Protein AF-A0A382ACB8-F1 (afdb_monomer)

pLDDT: mean 84.55, std 8.32, range [51.97, 93.75]

Structure (mmCIF, N/CA/C/O backbone):
dat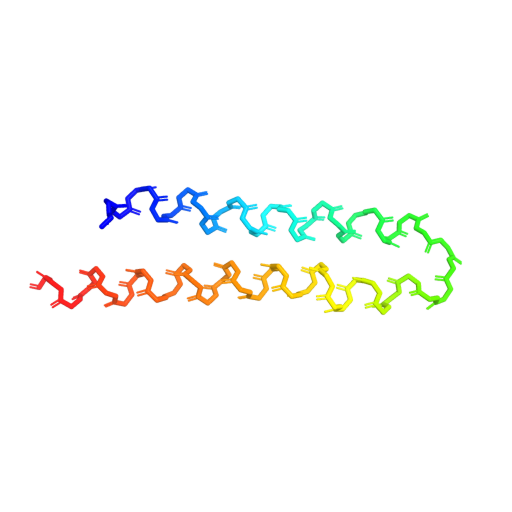a_AF-A0A382ACB8-F1
#
_entry.id   AF-A0A382ACB8-F1
#
loop_
_atom_site.group_PDB
_atom_site.id
_atom_site.type_symbol
_atom_site.label_atom_id
_atom_site.label_alt_id
_atom_site.label_comp_id
_atom_site.label_asym_id
_atom_site.label_entity_id
_atom_site.label_seq_id
_atom_site.pdbx_PDB_ins_code
_atom_site.Cartn_x
_atom_site.Cartn_y
_atom_site.Cartn_z
_atom_site.occupancy
_atom_site.B_iso_or_equiv
_atom_site.auth_seq_id
_atom_site.auth_comp_id
_atom_site.auth_asym_id
_atom_site.auth_atom_id
_atom_site.pdbx_PDB_model_num
ATOM 1 N N . MET A 1 1 ? -8.196 -2.254 17.763 1.00 59.22 1 MET A N 1
ATOM 2 C CA . MET A 1 1 ? -6.955 -1.620 17.252 1.00 59.22 1 MET A CA 1
ATOM 3 C C . MET A 1 1 ? -7.270 -0.140 17.093 1.00 59.22 1 MET A C 1
ATOM 5 O O . MET A 1 1 ? -8.335 0.127 16.565 1.00 59.22 1 MET A O 1
ATOM 9 N N . SER A 1 2 ? -6.461 0.800 17.604 1.00 78.00 2 SER A N 1
ATOM 10 C CA . SER A 1 2 ? -6.817 2.233 17.504 1.00 78.00 2 SER A CA 1
ATOM 11 C C . SER A 1 2 ? -6.965 2.649 16.035 1.00 78.00 2 S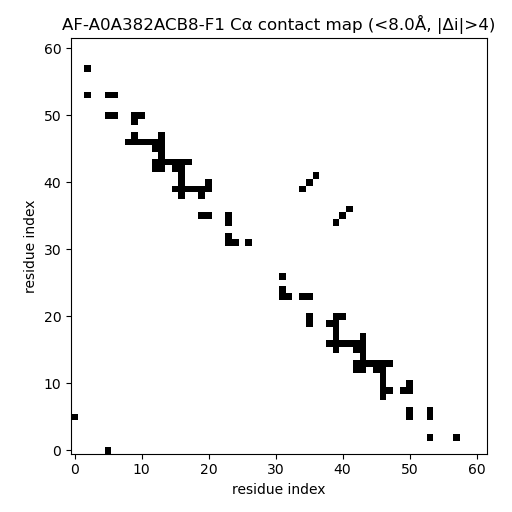ER A C 1
ATOM 13 O O . SER A 1 2 ? -6.137 2.231 15.216 1.00 78.00 2 SER A O 1
ATOM 15 N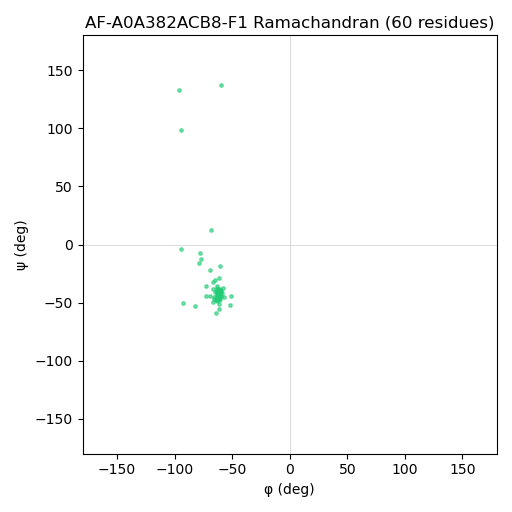 N . PHE A 1 3 ? -7.991 3.439 15.708 1.00 80.50 3 PHE A N 1
ATOM 16 C CA . PHE A 1 3 ? -8.307 3.882 1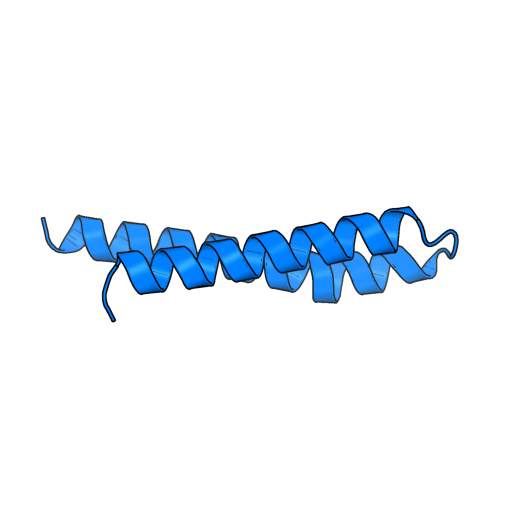4.344 1.00 80.50 3 PHE A CA 1
ATOM 17 C C . PHE A 1 3 ? -7.080 4.492 13.647 1.00 80.50 3 PHE A C 1
ATOM 19 O O . PHE A 1 3 ? -6.720 4.082 12.547 1.00 80.50 3 PHE A O 1
ATOM 26 N N . GLU A 1 4 ? -6.327 5.344 14.349 1.00 85.38 4 GLU A N 1
ATOM 27 C CA . GLU A 1 4 ? -5.075 5.944 13.860 1.00 85.38 4 GLU A CA 1
ATOM 28 C C . GLU A 1 4 ? -4.014 4.905 13.463 1.00 85.38 4 GLU A C 1
ATOM 30 O O . GLU A 1 4 ? -3.284 5.070 12.482 1.00 85.38 4 GLU A O 1
ATOM 35 N N . ARG A 1 5 ? -3.920 3.802 14.217 1.00 86.25 5 ARG A N 1
ATOM 36 C CA . ARG A 1 5 ? -2.975 2.715 13.927 1.00 86.25 5 ARG A CA 1
ATOM 37 C C . ARG A 1 5 ? -3.423 1.924 12.700 1.00 86.25 5 ARG A C 1
ATOM 39 O O . ARG A 1 5 ? -2.572 1.510 11.918 1.00 86.25 5 ARG A O 1
ATOM 46 N N . GLY A 1 6 ? -4.732 1.749 12.521 1.00 86.88 6 GLY A N 1
ATOM 47 C CA . GLY A 1 6 ? -5.317 1.144 11.327 1.00 86.88 6 GLY A CA 1
ATOM 48 C C . GLY A 1 6 ? -5.059 1.977 10.070 1.00 86.88 6 GLY A C 1
ATOM 49 O O . GLY A 1 6 ? -4.554 1.444 9.083 1.00 86.88 6 GLY A O 1
ATOM 50 N N . VAL A 1 7 ? -5.301 3.289 10.141 1.00 89.75 7 VAL A N 1
ATOM 51 C CA . VAL A 1 7 ? -5.067 4.233 9.034 1.00 89.75 7 VAL A CA 1
ATOM 52 C C . VAL A 1 7 ? -3.583 4.309 8.653 1.00 89.75 7 VAL A C 1
ATOM 54 O O . VAL A 1 7 ? -3.239 4.359 7.473 1.00 89.75 7 VAL A O 1
ATOM 57 N N . ARG A 1 8 ? -2.667 4.249 9.628 1.00 91.19 8 ARG A N 1
ATOM 58 C CA . ARG A 1 8 ? -1.223 4.161 9.340 1.00 91.19 8 ARG A CA 1
ATOM 59 C C . ARG A 1 8 ? -0.852 2.898 8.562 1.00 91.19 8 ARG A C 1
ATOM 61 O O . ARG A 1 8 ? -0.023 2.967 7.659 1.00 91.19 8 ARG A O 1
ATOM 68 N N . ILE A 1 9 ? -1.457 1.759 8.898 1.00 90.12 9 ILE A N 1
ATOM 69 C CA . ILE A 1 9 ? -1.208 0.490 8.203 1.00 90.12 9 ILE A CA 1
ATOM 70 C C . ILE A 1 9 ? -1.790 0.534 6.788 1.00 90.12 9 ILE A C 1
ATOM 72 O O . ILE A 1 9 ? -1.092 0.163 5.847 1.00 90.12 9 ILE A O 1
ATOM 76 N N . SER A 1 10 ? -3.017 1.039 6.614 1.00 89.75 10 SER A N 1
ATOM 77 C CA . SER A 1 10 ? -3.624 1.173 5.284 1.00 89.75 10 SER A CA 1
ATOM 78 C C . SER A 1 10 ? -2.811 2.102 4.383 1.00 89.75 10 SER A C 1
ATOM 80 O O . SER A 1 10 ? -2.500 1.741 3.251 1.00 89.75 10 SER A O 1
ATOM 82 N N . GLY A 1 11 ? -2.394 3.261 4.904 1.00 90.12 11 GLY A N 1
ATOM 83 C CA . GLY A 1 11 ? -1.530 4.197 4.186 1.00 90.12 11 GLY A CA 1
ATOM 84 C C . GLY A 1 11 ? -0.181 3.578 3.817 1.00 90.12 11 GLY A C 1
ATOM 85 O O . GLY A 1 11 ? 0.296 3.777 2.703 1.00 90.12 11 GLY A O 1
ATOM 86 N N . GLY A 1 12 ? 0.395 2.766 4.710 1.00 92.81 12 GLY A N 1
ATOM 87 C CA . GLY A 1 12 ? 1.606 1.993 4.438 1.00 92.81 12 GLY A CA 1
ATOM 88 C C . GLY A 1 12 ? 1.437 1.008 3.279 1.00 92.81 12 GLY A C 1
ATOM 89 O O . GLY A 1 12 ? 2.275 0.999 2.383 1.00 92.81 12 GLY A O 1
ATOM 90 N N . LEU A 1 13 ? 0.347 0.230 3.248 1.00 90.38 13 LEU A N 1
ATOM 91 C CA . LEU A 1 13 ? 0.055 -0.698 2.143 1.00 90.38 13 LEU A CA 1
ATOM 92 C C . LEU A 1 13 ? -0.118 0.023 0.800 1.00 90.38 13 LEU A C 1
ATOM 94 O O . LEU A 1 13 ? 0.411 -0.431 -0.215 1.00 90.38 13 LEU A O 1
ATOM 98 N N . VAL A 1 14 ? -0.829 1.152 0.800 1.00 91.81 14 VAL A N 1
ATOM 99 C CA . VAL A 1 14 ? -1.040 1.969 -0.404 1.00 91.81 14 VAL A CA 1
ATOM 100 C C . VAL A 1 14 ? 0.287 2.533 -0.917 1.00 91.81 14 VAL A C 1
ATOM 102 O O . VAL A 1 14 ? 0.587 2.406 -2.103 1.00 91.81 14 VAL A O 1
ATOM 105 N N . LEU A 1 15 ? 1.116 3.095 -0.029 1.00 93.31 15 LEU A N 1
ATOM 106 C CA . LEU A 1 15 ? 2.453 3.584 -0.381 1.00 93.31 15 LEU A CA 1
ATOM 107 C C . LEU A 1 15 ? 3.340 2.477 -0.952 1.00 93.31 15 LEU A C 1
ATOM 109 O O . LEU A 1 15 ? 4.044 2.702 -1.931 1.00 93.31 15 LEU A O 1
ATOM 113 N N . LEU A 1 16 ? 3.294 1.282 -0.364 1.00 91.50 16 LEU A N 1
ATOM 114 C CA . LEU A 1 16 ? 4.066 0.135 -0.837 1.00 91.50 16 LEU A CA 1
ATOM 115 C C . LEU A 1 16 ? 3.625 -0.273 -2.252 1.00 91.50 16 LEU A C 1
ATOM 117 O O . LEU A 1 16 ? 4.473 -0.465 -3.122 1.00 91.50 16 LEU A O 1
ATOM 121 N N . GLY A 1 17 ? 2.312 -0.310 -2.508 1.00 88.44 17 GLY A N 1
ATOM 122 C CA . GLY A 1 17 ? 1.753 -0.536 -3.845 1.00 88.44 17 GLY A CA 1
ATOM 123 C C . GLY A 1 17 ? 2.241 0.488 -4.878 1.00 88.44 17 GLY A C 1
ATOM 124 O O . GLY A 1 17 ? 2.688 0.097 -5.955 1.00 88.44 17 GLY A O 1
ATOM 125 N N . LEU A 1 18 ? 2.255 1.778 -4.521 1.00 89.88 18 LEU A N 1
ATOM 126 C CA . LEU A 1 18 ? 2.745 2.861 -5.387 1.00 89.88 18 LEU A CA 1
ATOM 127 C C . LEU A 1 18 ? 4.255 2.785 -5.655 1.00 89.88 18 LEU A C 1
ATOM 129 O O . LEU A 1 18 ? 4.707 3.057 -6.764 1.00 89.88 18 LEU A O 1
ATOM 133 N N . ILE A 1 19 ? 5.061 2.400 -4.663 1.00 90.62 19 ILE A N 1
ATOM 134 C CA . ILE A 1 19 ? 6.504 2.204 -4.867 1.00 90.62 19 ILE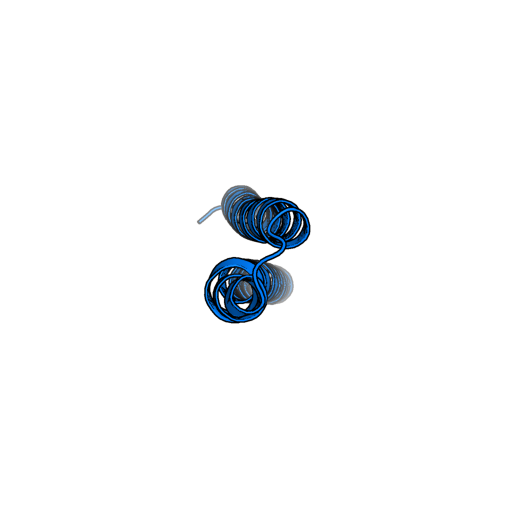 A CA 1
ATOM 135 C C . ILE A 1 19 ? 6.739 1.076 -5.874 1.00 90.62 19 ILE A C 1
ATOM 137 O O . ILE A 1 19 ? 7.556 1.221 -6.783 1.00 90.62 19 ILE A O 1
ATOM 141 N N . ILE A 1 20 ? 6.003 -0.030 -5.736 1.00 87.06 20 ILE A N 1
ATOM 142 C CA . ILE A 1 20 ? 6.083 -1.150 -6.677 1.00 87.06 20 ILE A CA 1
ATOM 143 C C . ILE A 1 20 ? 5.690 -0.685 -8.079 1.00 87.06 20 ILE A C 1
ATOM 145 O O . ILE A 1 20 ? 6.419 -0.993 -9.016 1.00 87.06 20 ILE A O 1
ATOM 149 N N . GLU A 1 21 ? 4.622 0.108 -8.214 1.00 86.19 21 GLU A N 1
ATOM 150 C CA . GLU A 1 21 ? 4.189 0.709 -9.483 1.00 86.19 21 GLU A CA 1
ATOM 151 C C . GLU A 1 21 ? 5.318 1.465 -10.188 1.00 86.19 21 GLU A C 1
ATOM 153 O O . GLU A 1 21 ? 5.633 1.170 -11.344 1.00 86.19 21 GLU A O 1
ATOM 158 N N . ILE A 1 22 ? 5.980 2.379 -9.472 1.00 88.62 22 ILE A N 1
ATOM 159 C CA . ILE A 1 22 ? 7.090 3.195 -9.989 1.00 88.62 22 ILE A CA 1
ATOM 160 C C . ILE A 1 22 ? 8.265 2.316 -10.435 1.00 88.62 22 ILE A C 1
ATOM 162 O O . ILE A 1 22 ? 8.889 2.580 -11.470 1.00 88.62 22 ILE A O 1
ATOM 166 N N . ILE A 1 23 ? 8.571 1.262 -9.674 1.00 86.31 23 ILE A N 1
ATOM 167 C CA . ILE A 1 23 ? 9.625 0.305 -10.028 1.00 86.31 23 ILE A CA 1
ATOM 168 C C . ILE A 1 23 ? 9.240 -0.451 -11.305 1.00 86.31 23 ILE A C 1
ATOM 170 O O . ILE A 1 23 ? 10.057 -0.560 -12.219 1.00 86.31 23 ILE A O 1
ATOM 174 N N . THR A 1 24 ? 7.995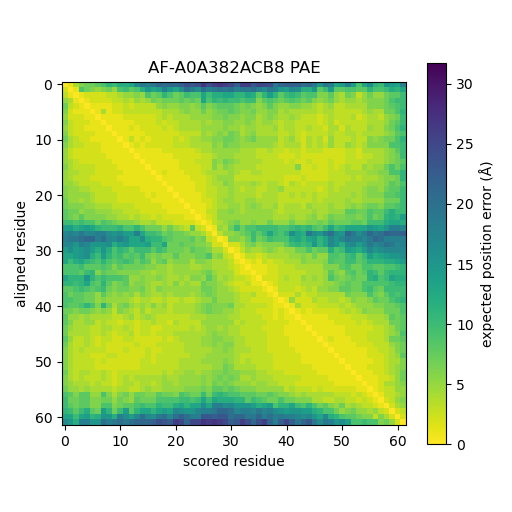 -0.923 -11.414 1.00 84.06 24 THR A N 1
ATOM 175 C CA . THR A 1 24 ? 7.514 -1.622 -12.616 1.00 84.06 24 THR A CA 1
ATOM 176 C C . THR A 1 24 ? 7.424 -0.724 -13.846 1.00 84.06 24 THR A C 1
ATOM 178 O O . THR A 1 24 ? 7.699 -1.205 -14.941 1.00 84.06 24 THR A O 1
ATOM 181 N N . LEU A 1 25 ? 7.129 0.571 -13.689 1.00 82.25 25 LEU A N 1
ATOM 182 C CA . LEU A 1 25 ? 7.148 1.555 -14.780 1.00 82.25 25 LEU A CA 1
ATOM 183 C C . LEU A 1 25 ? 8.545 1.732 -15.386 1.00 82.25 25 LEU A C 1
ATOM 185 O O 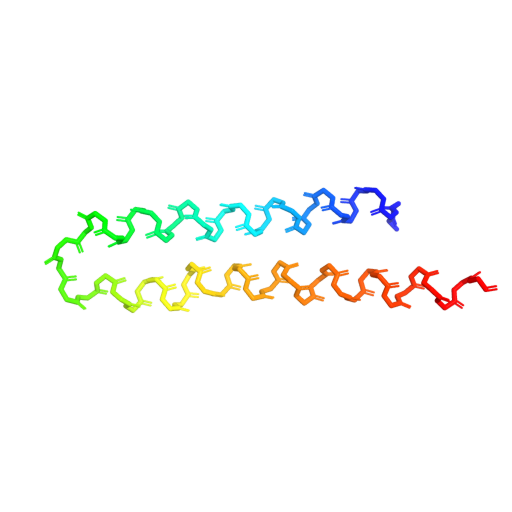. LEU A 1 25 ? 8.674 1.898 -16.596 1.00 82.25 25 LEU A O 1
ATOM 189 N N . ASN A 1 26 ? 9.593 1.661 -14.561 1.00 83.00 26 ASN A N 1
ATOM 190 C CA . ASN A 1 26 ? 10.982 1.699 -15.031 1.00 83.00 26 ASN A CA 1
ATOM 191 C C . ASN A 1 26 ? 11.457 0.359 -15.616 1.00 83.00 26 ASN A C 1
ATOM 193 O O . ASN A 1 26 ? 12.557 0.276 -16.165 1.00 83.00 26 ASN A O 1
ATOM 197 N N . TRP A 1 27 ? 10.655 -0.702 -15.505 1.00 78.00 27 TRP A N 1
ATOM 198 C CA . TRP A 1 27 ? 11.023 -2.026 -15.976 1.00 78.00 27 TRP A CA 1
ATOM 199 C C . TRP A 1 27 ? 10.488 -2.264 -17.393 1.00 78.00 27 TRP A C 1
ATOM 201 O O . TRP A 1 27 ? 9.341 -2.663 -17.590 1.00 78.00 27 TRP A O 1
ATOM 211 N N . SER A 1 28 ? 11.352 -2.072 -18.394 1.00 70.69 28 SER A N 1
ATOM 212 C CA . SER A 1 28 ? 11.032 -2.163 -19.833 1.00 70.69 28 SER A CA 1
ATOM 213 C C . SER A 1 28 ? 10.701 -3.569 -20.363 1.00 70.69 28 SER A C 1
ATOM 215 O O . SER A 1 28 ? 10.693 -3.783 -21.574 1.00 70.69 28 SER A O 1
ATOM 217 N N . HIS A 1 29 ? 10.470 -4.551 -19.489 1.00 78.19 29 HIS A N 1
ATOM 218 C CA . HIS A 1 29 ? 10.162 -5.923 -19.886 1.00 78.19 29 HIS A CA 1
ATOM 219 C C . HIS A 1 29 ? 8.639 -6.141 -19.883 1.00 78.19 29 HIS A C 1
ATOM 221 O O . HIS A 1 29 ? 8.007 -5.819 -18.883 1.00 78.19 29 HIS A O 1
ATOM 227 N N . PRO A 1 30 ? 8.021 -6.745 -20.916 1.00 74.62 30 PRO A N 1
ATOM 228 C CA . PRO A 1 30 ? 6.558 -6.899 -21.008 1.00 74.62 30 PRO A CA 1
ATOM 229 C C . PRO A 1 30 ? 5.926 -7.711 -19.861 1.00 74.62 30 PRO A C 1
ATOM 231 O O . PRO A 1 30 ? 4.730 -7.620 -19.608 1.00 74.62 30 PRO A O 1
ATOM 234 N N . THR A 1 31 ? 6.725 -8.492 -19.133 1.00 81.25 31 THR A N 1
ATOM 235 C CA . THR A 1 31 ? 6.309 -9.242 -17.940 1.00 81.25 31 THR A CA 1
ATOM 236 C C . THR A 1 31 ? 6.174 -8.379 -16.680 1.00 81.25 31 THR A C 1
ATOM 238 O O . THR A 1 31 ? 5.588 -8.847 -15.702 1.00 81.25 31 THR A O 1
ATOM 241 N N . SER A 1 32 ? 6.665 -7.133 -16.674 1.00 76.44 32 SER A N 1
ATOM 242 C CA . SER A 1 32 ? 6.566 -6.215 -15.526 1.00 76.44 32 SER A CA 1
ATOM 243 C C . SER A 1 32 ? 5.114 -5.891 -15.162 1.00 76.44 32 SER A C 1
ATOM 245 O O . SER A 1 32 ? 4.795 -5.728 -13.985 1.00 76.44 32 SER A O 1
ATOM 247 N N . ILE A 1 33 ? 4.206 -5.919 -16.144 1.00 77.94 33 ILE A N 1
ATOM 248 C CA . ILE A 1 33 ? 2.780 -5.646 -15.941 1.00 77.94 33 ILE A CA 1
ATOM 249 C C . ILE A 1 33 ? 2.095 -6.686 -15.048 1.00 77.94 33 ILE A C 1
ATOM 251 O O . ILE A 1 33 ? 1.166 -6.354 -14.319 1.00 77.94 33 ILE A O 1
ATOM 255 N N . ILE A 1 34 ? 2.560 -7.939 -15.074 1.00 82.50 34 ILE A N 1
ATOM 256 C CA . ILE A 1 34 ? 1.993 -9.033 -14.273 1.00 82.50 34 ILE A CA 1
ATOM 257 C C . ILE A 1 34 ? 2.383 -8.849 -12.806 1.00 82.50 34 ILE A C 1
ATOM 259 O O . ILE A 1 34 ? 1.536 -8.964 -11.922 1.00 82.50 34 ILE A O 1
ATOM 263 N N . TRP A 1 35 ? 3.648 -8.513 -12.548 1.00 77.75 35 TRP A N 1
ATOM 264 C CA . TRP A 1 35 ? 4.146 -8.186 -11.209 1.00 77.75 35 TRP A CA 1
ATOM 265 C C . TRP A 1 35 ? 3.474 -6.939 -10.644 1.00 77.75 35 TRP A C 1
ATOM 267 O O . TRP A 1 35 ? 3.107 -6.917 -9.468 1.00 77.75 35 TRP A O 1
ATOM 277 N N . TYR A 1 36 ? 3.242 -5.943 -11.499 1.00 78.88 36 TYR A N 1
ATOM 278 C CA . TYR A 1 36 ? 2.461 -4.776 -11.134 1.00 78.88 36 TYR A CA 1
ATOM 279 C C . TYR A 1 36 ? 1.030 -5.168 -10.757 1.00 78.88 36 TYR A C 1
ATOM 281 O O . TYR A 1 36 ? 0.619 -4.899 -9.637 1.00 78.88 36 TYR A O 1
ATOM 289 N N . MET A 1 37 ? 0.289 -5.866 -11.624 1.00 81.00 37 MET A N 1
ATOM 290 C CA . MET A 1 37 ? -1.110 -6.233 -11.359 1.00 81.00 37 MET A CA 1
ATOM 291 C C . MET A 1 37 ? -1.279 -7.093 -10.102 1.00 81.00 37 MET A C 1
ATOM 293 O O . MET A 1 37 ? -2.234 -6.909 -9.352 1.00 81.00 37 MET A O 1
ATOM 297 N N . THR A 1 38 ? -0.363 -8.034 -9.872 1.00 85.06 38 THR A N 1
ATOM 298 C CA . THR A 1 38 ? -0.474 -8.993 -8.765 1.00 85.06 38 THR A CA 1
ATOM 299 C C . THR A 1 38 ? 0.020 -8.417 -7.444 1.00 85.06 38 THR A C 1
ATOM 301 O O . THR A 1 38 ? -0.716 -8.446 -6.460 1.00 85.06 38 THR A O 1
ATOM 304 N N . ILE A 1 39 ? 1.238 -7.874 -7.401 1.00 84.06 39 ILE A N 1
ATOM 305 C CA . ILE A 1 39 ? 1.846 -7.415 -6.146 1.00 84.06 39 ILE A CA 1
ATOM 306 C C . ILE A 1 39 ? 1.551 -5.939 -5.906 1.00 84.06 39 ILE A C 1
ATOM 308 O O . ILE A 1 39 ? 1.064 -5.597 -4.831 1.00 84.06 39 ILE A O 1
ATOM 312 N N . GLY A 1 40 ? 1.798 -5.075 -6.893 1.00 85.75 40 GLY A N 1
ATOM 313 C CA . GLY A 1 40 ? 1.541 -3.636 -6.772 1.00 85.75 40 GLY A CA 1
ATOM 314 C C . GLY A 1 40 ? 0.051 -3.341 -6.594 1.00 85.75 40 GLY A C 1
ATOM 315 O O . GLY A 1 40 ? -0.371 -2.837 -5.554 1.00 85.75 40 GLY A O 1
ATOM 316 N N . GLY A 1 41 ? -0.753 -3.759 -7.571 1.00 85.81 41 GLY A N 1
ATOM 317 C CA . GLY A 1 41 ? -2.207 -3.645 -7.578 1.00 85.81 41 GLY A CA 1
ATOM 318 C C . GLY A 1 41 ? -2.859 -4.398 -6.423 1.00 85.81 41 GLY A C 1
ATOM 319 O O . GLY A 1 41 ? -3.780 -3.871 -5.807 1.00 85.81 41 GLY A O 1
ATOM 320 N N . GLY A 1 42 ? -2.343 -5.577 -6.058 1.00 89.81 42 GLY A N 1
ATOM 321 C CA . GLY A 1 42 ? -2.804 -6.321 -4.885 1.00 89.81 42 GLY A CA 1
ATOM 322 C C . GLY A 1 42 ? -2.596 -5.550 -3.580 1.00 89.81 42 GLY A C 1
ATOM 323 O O . GLY A 1 42 ? -3.549 -5.358 -2.826 1.00 89.81 42 GLY A O 1
ATOM 324 N N . CYS A 1 43 ? -1.383 -5.047 -3.320 1.00 87.94 43 CYS A N 1
ATOM 325 C CA . CYS A 1 43 ? -1.108 -4.234 -2.126 1.00 87.94 43 CYS A CA 1
ATOM 326 C C . CYS A 1 43 ? -1.948 -2.956 -2.099 1.00 87.94 43 CYS A C 1
ATOM 328 O O . CYS A 1 43 ? -2.513 -2.608 -1.061 1.00 87.94 43 CYS A O 1
ATOM 330 N N . PHE A 1 44 ? -2.063 -2.285 -3.243 1.00 89.81 44 PHE A N 1
ATOM 331 C CA . PHE A 1 44 ? -2.836 -1.057 -3.375 1.00 89.81 44 PHE A CA 1
ATOM 332 C C . PHE A 1 44 ? -4.327 -1.296 -3.097 1.00 89.81 44 PHE A C 1
ATOM 334 O O . PHE A 1 44 ? -4.928 -0.609 -2.269 1.00 89.81 44 PHE A O 1
ATOM 341 N N . PHE A 1 45 ? -4.908 -2.328 -3.714 1.00 91.44 45 PHE A N 1
ATOM 342 C CA . PHE A 1 45 ? -6.304 -2.709 -3.522 1.00 91.44 45 PHE A CA 1
ATOM 343 C C . PHE A 1 45 ? -6.592 -3.102 -2.071 1.00 91.44 45 PHE A C 1
ATOM 345 O O . PHE A 1 45 ? -7.538 -2.590 -1.472 1.00 91.44 45 PHE A O 1
ATOM 352 N N . VAL A 1 46 ? -5.753 -3.953 -1.471 1.00 92.69 46 VAL A N 1
ATOM 353 C CA . VAL A 1 46 ? -5.908 -4.360 -0.066 1.00 92.69 46 VAL A CA 1
ATOM 354 C C . VAL A 1 46 ? -5.788 -3.155 0.867 1.00 92.69 46 VAL A C 1
ATOM 356 O O . VAL A 1 46 ? -6.588 -3.026 1.791 1.00 92.69 46 VAL A O 1
ATOM 359 N N . GLY A 1 47 ? -4.848 -2.240 0.612 1.00 90.31 47 GLY A N 1
ATOM 360 C CA . GLY A 1 47 ? -4.695 -1.007 1.385 1.00 90.31 47 GLY A CA 1
ATOM 361 C C . GLY A 1 47 ? -5.946 -0.123 1.352 1.00 90.31 47 GLY A C 1
ATOM 362 O O . GLY A 1 47 ? -6.396 0.336 2.404 1.00 90.31 47 GLY A O 1
ATOM 363 N N . ILE A 1 48 ? -6.551 0.058 0.174 1.00 92.00 48 ILE A N 1
ATOM 364 C CA . ILE A 1 48 ? -7.793 0.831 0.009 1.00 92.00 48 ILE A CA 1
ATOM 365 C C . ILE A 1 48 ? -8.971 0.145 0.697 1.00 92.00 48 ILE A C 1
ATOM 367 O O . ILE A 1 48 ? -9.685 0.785 1.468 1.00 92.00 48 ILE A O 1
ATOM 371 N N . VAL A 1 49 ? -9.179 -1.150 0.451 1.00 93.75 49 VAL A N 1
ATOM 372 C CA . VAL A 1 49 ? -10.289 -1.899 1.059 1.00 93.75 49 VAL A CA 1
ATOM 373 C C . VAL A 1 49 ? -10.173 -1.888 2.581 1.00 93.75 49 VAL A C 1
ATOM 375 O O . VAL A 1 49 ? -11.168 -1.680 3.272 1.00 93.75 49 VAL A O 1
ATOM 378 N N . TYR A 1 50 ? -8.961 -2.044 3.113 1.00 92.25 50 TYR A N 1
ATOM 379 C CA . TYR A 1 50 ? -8.714 -1.988 4.549 1.00 92.25 50 TYR A CA 1
ATOM 380 C C . TYR A 1 50 ? -8.995 -0.595 5.134 1.00 92.25 50 TYR A C 1
ATOM 382 O O . TYR A 1 50 ? -9.616 -0.493 6.192 1.00 92.25 50 TYR A O 1
ATOM 390 N N . TYR A 1 51 ? -8.616 0.478 4.431 1.00 90.75 51 TYR A N 1
ATOM 391 C CA . TYR A 1 51 ? -8.967 1.847 4.824 1.00 90.75 51 TYR A CA 1
ATOM 392 C C . TYR A 1 51 ? -10.485 2.073 4.841 1.00 90.75 51 TYR A C 1
ATOM 394 O O . TYR A 1 51 ? -11.021 2.595 5.818 1.00 90.75 51 TYR A O 1
ATOM 402 N N . LEU A 1 52 ? -11.190 1.642 3.792 1.00 92.19 52 LEU A N 1
ATOM 403 C CA . LEU A 1 52 ? -12.646 1.767 3.700 1.00 92.19 52 LEU A CA 1
ATOM 404 C C . LEU A 1 52 ? -13.357 0.959 4.790 1.00 92.19 52 LEU A C 1
ATOM 406 O O . LEU A 1 52 ? -14.311 1.446 5.389 1.00 92.19 52 LEU A O 1
ATOM 410 N N . ALA A 1 53 ? -12.875 -0.248 5.093 1.00 90.44 53 ALA A N 1
ATOM 411 C CA . ALA A 1 53 ? -13.405 -1.063 6.181 1.00 90.44 53 ALA A CA 1
ATOM 412 C C . ALA A 1 53 ? -13.219 -0.384 7.548 1.00 90.44 53 ALA A C 1
ATOM 414 O O . ALA A 1 53 ? -14.144 -0.381 8.359 1.00 90.44 53 ALA A O 1
ATOM 415 N N . LEU A 1 54 ? -12.058 0.237 7.785 1.00 89.88 54 LEU A N 1
ATOM 416 C CA . LEU A 1 54 ? -11.802 1.037 8.987 1.00 89.88 54 LEU A CA 1
ATOM 417 C C . LEU A 1 54 ? -12.740 2.242 9.086 1.00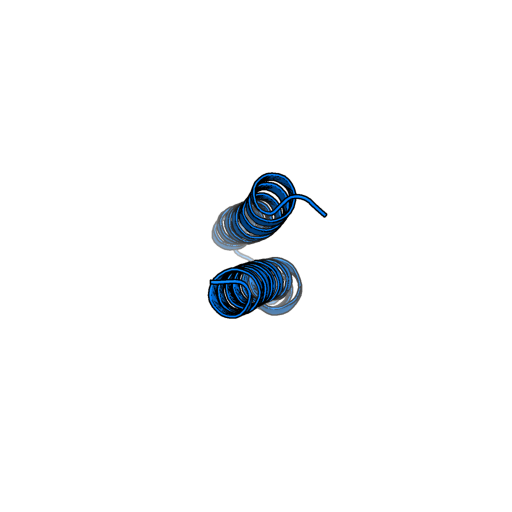 89.88 54 LEU A C 1
ATOM 419 O O . LEU A 1 54 ? -13.280 2.499 10.159 1.00 89.88 54 LEU A O 1
ATOM 423 N N . LEU A 1 55 ? -12.949 2.958 7.980 1.00 88.81 55 LEU A N 1
ATOM 424 C CA . LEU A 1 55 ? -13.843 4.114 7.926 1.00 88.81 55 LEU A CA 1
ATOM 425 C C . LEU A 1 55 ? -15.294 3.717 8.231 1.00 88.81 55 LEU A C 1
ATOM 427 O O . LEU A 1 55 ? -15.948 4.348 9.056 1.00 8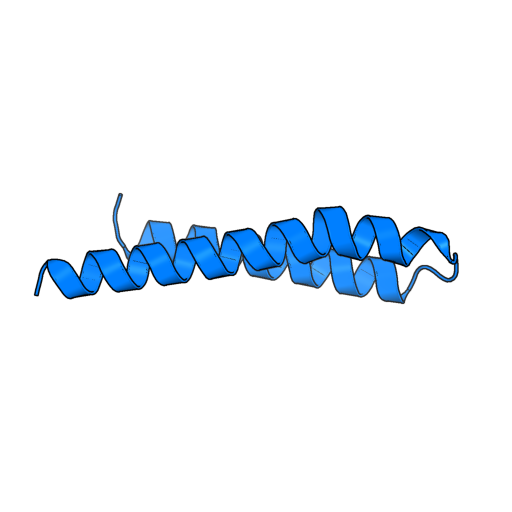8.81 55 LEU A O 1
ATOM 431 N N . MET A 1 56 ? -15.771 2.636 7.610 1.00 89.12 56 MET A N 1
ATOM 432 C CA . MET A 1 56 ? -17.111 2.093 7.843 1.00 89.12 56 MET A CA 1
ATOM 433 C C . MET A 1 56 ? -17.301 1.616 9.284 1.00 89.12 56 MET A C 1
ATOM 435 O O . MET A 1 56 ? -18.374 1.801 9.852 1.00 89.12 56 MET A O 1
ATOM 439 N N . TRP A 1 57 ? -16.276 0.998 9.878 1.00 83.50 57 TRP A N 1
ATOM 440 C CA . TRP A 1 57 ? -16.328 0.578 11.276 1.00 83.50 57 TRP A CA 1
ATOM 441 C C . TRP A 1 57 ? -16.417 1.780 12.216 1.00 83.50 57 TRP A C 1
ATOM 443 O O . TRP A 1 57 ? -17.284 1.802 13.081 1.00 83.50 57 TRP A O 1
ATOM 453 N N . SER A 1 58 ? -15.575 2.796 12.001 1.00 80.75 58 SER A N 1
ATOM 454 C CA . SER A 1 58 ? -15.572 4.018 12.811 1.00 80.75 58 SER A CA 1
ATOM 455 C C . SER A 1 58 ? -16.907 4.759 12.749 1.00 80.75 58 SER A C 1
ATOM 457 O O . SER A 1 58 ? -17.381 5.224 13.774 1.00 80.75 58 SER A O 1
ATOM 459 N N . ASN A 1 59 ? -17.529 4.848 11.569 1.00 79.81 59 ASN A N 1
ATOM 460 C CA . ASN A 1 59 ? -18.813 5.536 11.401 1.00 79.81 59 ASN A CA 1
ATOM 461 C C . ASN A 1 59 ? -19.989 4.797 12.065 1.00 79.81 59 ASN A C 1
ATOM 463 O O . ASN A 1 59 ? -21.007 5.404 12.357 1.00 79.81 59 ASN A O 1
ATOM 467 N N . LYS A 1 60 ? -19.864 3.486 12.303 1.00 72.94 60 LYS A N 1
ATOM 468 C CA . LYS A 1 60 ? -20.899 2.678 12.963 1.00 72.94 60 LYS A CA 1
ATOM 469 C C . LYS A 1 60 ? -20.914 2.851 14.489 1.00 72.94 60 LYS A C 1
ATOM 471 O O . LYS A 1 60 ? -21.861 2.409 15.135 1.00 72.94 60 LYS A O 1
ATOM 476 N N . GLU A 1 61 ? -19.848 3.410 15.056 1.00 60.44 61 GLU A N 1
ATOM 477 C CA . GLU A 1 61 ? -19.691 3.647 16.497 1.00 60.44 61 GLU A CA 1
ATOM 478 C C . GLU A 1 61 ? -20.115 5.074 16.918 1.00 60.44 61 GLU A C 1
ATOM 480 O O . GLU A 1 61 ? -20.128 5.358 18.116 1.00 60.44 61 GLU A O 1
ATOM 485 N N . GLU A 1 62 ? -20.490 5.935 15.958 1.00 51.97 62 GLU A N 1
ATOM 486 C CA . GLU A 1 62 ? -21.094 7.271 16.150 1.00 51.97 62 GLU A CA 1
ATOM 487 C C . GLU A 1 62 ? -22.630 7.228 16.068 1.00 51.97 62 GLU A C 1
ATOM 489 O O . GLU A 1 62 ? -23.275 7.974 16.841 1.00 51.97 62 GLU A O 1
#

Foldseek 3Di:
DDLVVLLVVLVVLLVVLVVLVVVLVPVPDPCSVVCNVCRSVVSNVVSVVSNVVSVVVVVVVD

Radius of gyration: 14.27 Å; Cα contacts (8 Å, |Δi|>4): 53; chains: 1; bounding box: 32×16×38 Å

Mean predicted aligned error: 5.79 Å

Solvent-accessible surface area (backbone atoms only — not comparable to full-atom values): 3246 Å² total; per-residue (Å²): 127,60,66,72,60,53,49,53,50,19,52,48,32,32,52,52,11,51,53,41,40,58,54,32,71,74,39,91,49,88,66,31,60,56,53,26,56,55,52,14,46,40,32,28,50,52,13,51,53,49,38,52,52,52,53,56,54,58,63,72,78,110

Sequence (62 aa):
MSFERGVRISGGLVLLGLIIEIITLNWSHPTSIIWYMTIGGGCFFVGIVYYLALLMWSNKEE

Organism: NCBI:txid408172

Secondary structure (DSSP, 8-state):
--HHHHHHHHHHHHHHHHHHHHHHHT--STTHHHHIIIIIHHHHHHHHHHHHHHHHHHHTT-